Protein AF-A0A945L409-F1 (afdb_monomer_lite)

Secondary structure (DSSP, 8-state):
--EEEEESTTSHHHHHHHHHHHHHHHHHHHHTT-SEEEEE----TT--GGGGGGGTT-TTEEEE-

Structure (mmCIF, N/CA/C/O backbone):
data_AF-A0A945L409-F1
#
_entry.id   AF-A0A945L409-F1
#
loop_
_atom_site.group_PDB
_atom_site.id
_atom_site.type_symbol
_atom_site.label_atom_id
_atom_site.label_alt_id
_atom_site.label_comp_id
_atom_site.label_asym_id
_atom_site.label_entit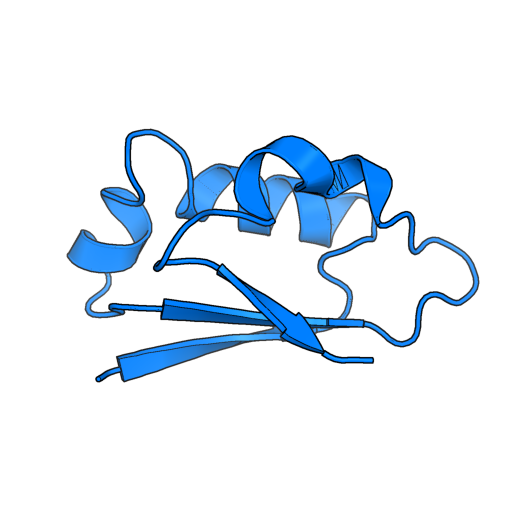y_id
_atom_site.label_seq_id
_atom_site.pdbx_PDB_ins_code
_atom_site.Cartn_x
_atom_site.Cartn_y
_atom_site.Cartn_z
_atom_site.occupancy
_atom_site.B_iso_or_equiv
_atom_site.auth_seq_id
_atom_site.auth_comp_id
_atom_site.auth_asym_id
_atom_site.auth_atom_id
_atom_site.pdbx_PDB_model_num
ATOM 1 N N . MET A 1 1 ? -18.380 3.432 4.462 1.00 70.38 1 MET A N 1
ATOM 2 C CA . MET A 1 1 ? -16.993 2.979 4.277 1.00 70.38 1 MET A CA 1
ATOM 3 C C . MET A 1 1 ? -16.305 3.983 3.387 1.00 70.38 1 MET A C 1
ATOM 5 O O . MET A 1 1 ? -16.609 4.046 2.200 1.00 70.38 1 MET A O 1
ATOM 9 N N . ASN A 1 2 ? -15.464 4.814 3.987 1.00 94.25 2 ASN A N 1
ATOM 10 C CA . ASN A 1 2 ? -14.681 5.812 3.270 1.00 94.25 2 ASN A CA 1
ATOM 11 C C . ASN A 1 2 ? -13.308 5.224 2.954 1.00 94.25 2 ASN A C 1
ATOM 13 O O . ASN A 1 2 ? -12.607 4.786 3.864 1.00 94.25 2 ASN A O 1
ATOM 17 N N . SER A 1 3 ? -12.929 5.222 1.678 1.00 96.38 3 SER A N 1
ATOM 18 C CA . SER A 1 3 ? -11.650 4.664 1.233 1.00 96.38 3 SER A CA 1
ATOM 19 C C . SER A 1 3 ? -10.735 5.754 0.697 1.00 96.38 3 SER A C 1
ATOM 21 O O . SER A 1 3 ? -11.203 6.682 0.034 1.00 96.38 3 SER A O 1
ATOM 23 N N . ILE A 1 4 ? -9.436 5.620 0.953 1.00 97.44 4 ILE A N 1
ATOM 24 C CA . ILE A 1 4 ? -8.397 6.400 0.280 1.00 97.44 4 ILE A CA 1
ATOM 25 C C . ILE A 1 4 ? -7.723 5.532 -0.783 1.00 97.44 4 ILE A C 1
ATOM 27 O O . ILE A 1 4 ? -7.327 4.400 -0.511 1.00 97.44 4 ILE A O 1
ATOM 31 N N . LEU A 1 5 ? -7.595 6.067 -1.996 1.00 98.00 5 LEU A N 1
ATOM 32 C CA . LEU A 1 5 ? -6.861 5.426 -3.083 1.00 98.00 5 LEU A CA 1
ATOM 33 C C . LEU A 1 5 ? -5.422 5.943 -3.096 1.00 98.00 5 LEU A C 1
ATOM 35 O O . LEU A 1 5 ? -5.191 7.145 -3.231 1.00 98.00 5 LEU A O 1
ATOM 39 N N . VAL A 1 6 ? -4.462 5.032 -3.003 1.00 97.69 6 VAL A N 1
ATOM 40 C CA . VAL A 1 6 ? -3.039 5.310 -3.190 1.00 97.69 6 VAL A CA 1
ATOM 41 C C . VAL A 1 6 ? -2.585 4.625 -4.467 1.00 97.69 6 VAL A C 1
ATOM 43 O O . VAL A 1 6 ? -2.709 3.414 -4.601 1.00 97.69 6 VAL A O 1
ATOM 46 N N . THR A 1 7 ? -2.047 5.394 -5.409 1.00 97.06 7 THR A N 1
ATOM 47 C CA . THR A 1 7 ? -1.445 4.842 -6.627 1.00 97.06 7 THR A CA 1
ATOM 48 C C . THR A 1 7 ? 0.062 4.707 -6.463 1.00 97.06 7 THR A C 1
ATOM 50 O O . THR A 1 7 ? 0.699 5.641 -5.969 1.00 97.06 7 THR A O 1
ATOM 53 N N . GLY A 1 8 ? 0.654 3.605 -6.922 1.00 96.56 8 GLY A N 1
ATOM 54 C CA . GLY A 1 8 ? 2.105 3.413 -6.808 1.00 96.56 8 GLY A CA 1
ATOM 55 C C . GLY A 1 8 ? 2.570 3.129 -5.369 1.00 96.56 8 GLY A C 1
ATOM 56 O O . GLY A 1 8 ? 3.710 3.445 -5.005 1.00 96.56 8 GLY A O 1
ATOM 57 N N . GLY A 1 9 ? 1.677 2.606 -4.519 1.00 97.19 9 GLY A N 1
ATOM 58 C CA . GLY A 1 9 ? 1.928 2.363 -3.099 1.00 97.19 9 GLY A CA 1
ATOM 59 C C . GLY A 1 9 ? 2.955 1.265 -2.828 1.00 97.19 9 GLY A C 1
ATOM 60 O O . GLY A 1 9 ? 3.469 1.187 -1.721 1.00 97.19 9 GLY A O 1
ATOM 61 N N . SER A 1 10 ? 3.341 0.465 -3.819 1.00 97.25 10 SER A N 1
ATOM 62 C CA . SER A 1 10 ? 4.421 -0.518 -3.693 1.00 97.25 10 SER A CA 1
ATOM 63 C C . SER A 1 10 ? 5.804 0.075 -4.010 1.00 97.25 10 SER A C 1
ATOM 65 O O . SER A 1 10 ? 6.813 -0.607 -3.819 1.00 97.25 10 SER A O 1
ATOM 67 N N . GLY A 1 11 ? 5.882 1.335 -4.461 1.00 96.50 11 GLY A N 1
ATOM 68 C CA . GLY A 1 11 ? 7.128 2.068 -4.724 1.00 96.50 11 GLY A CA 1
ATOM 69 C C . GLY A 1 11 ? 7.805 2.646 -3.473 1.00 96.50 11 GLY A C 1
ATOM 70 O O . GLY A 1 11 ? 7.294 2.527 -2.364 1.00 96.50 11 GLY A O 1
ATOM 71 N N . PHE A 1 12 ? 8.952 3.320 -3.626 1.00 95.75 12 PHE A N 1
ATOM 72 C CA . PHE A 1 12 ? 9.733 3.839 -2.485 1.00 95.75 12 PHE A CA 1
ATOM 73 C C . PHE A 1 12 ? 8.950 4.831 -1.604 1.00 95.75 12 PHE A C 1
ATOM 75 O O . PHE A 1 12 ? 8.765 4.595 -0.412 1.00 95.75 12 PHE A O 1
ATOM 82 N N . ILE A 1 13 ? 8.456 5.930 -2.184 1.00 96.50 13 ILE A N 1
ATOM 83 C CA . ILE A 1 13 ? 7.683 6.942 -1.441 1.00 96.50 13 ILE A CA 1
ATOM 84 C C . ILE A 1 13 ? 6.298 6.395 -1.077 1.00 96.50 13 ILE A C 1
ATOM 86 O O . ILE A 1 13 ? 5.861 6.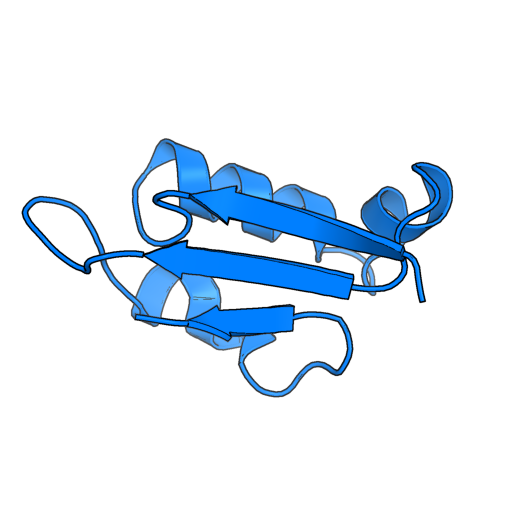536 0.064 1.00 96.50 13 ILE A O 1
ATOM 90 N N . GLY A 1 14 ? 5.634 5.736 -2.032 1.00 97.00 14 GLY A N 1
ATOM 91 C CA . GLY A 1 14 ? 4.292 5.186 -1.850 1.00 97.00 14 GLY A CA 1
ATOM 92 C C . GLY A 1 14 ? 4.214 4.201 -0.685 1.00 97.00 14 GLY A C 1
ATOM 93 O O . GLY A 1 14 ? 3.350 4.348 0.173 1.00 97.00 14 GLY A O 1
ATOM 94 N N . SER A 1 15 ? 5.162 3.268 -0.580 1.00 97.31 15 SER A N 1
ATOM 95 C CA . SER A 1 15 ? 5.138 2.252 0.483 1.00 97.31 15 SER A CA 1
ATOM 96 C C . SER A 1 15 ? 5.385 2.831 1.865 1.00 97.31 15 SER A C 1
ATOM 98 O O . SER A 1 15 ? 4.752 2.400 2.824 1.00 97.31 15 SER A O 1
ATOM 100 N N . ASN A 1 16 ? 6.238 3.851 1.983 1.00 98.19 16 ASN A N 1
ATOM 101 C CA . ASN A 1 16 ? 6.417 4.568 3.243 1.00 98.19 16 ASN A CA 1
ATOM 102 C C . ASN A 1 16 ? 5.154 5.347 3.632 1.00 98.19 16 ASN A C 1
ATOM 104 O O . ASN A 1 16 ? 4.785 5.360 4.804 1.00 98.19 16 ASN A O 1
ATOM 108 N N . PHE A 1 17 ? 4.459 5.949 2.664 1.00 98.06 17 PHE A N 1
ATOM 109 C CA . PHE A 1 17 ? 3.187 6.627 2.913 1.00 98.06 17 PHE A CA 1
ATOM 110 C C . PHE A 1 17 ? 2.083 5.650 3.346 1.00 98.06 17 PHE A C 1
ATOM 112 O O . PHE A 1 17 ? 1.411 5.888 4.348 1.00 98.06 17 PHE A O 1
ATOM 119 N N . VAL A 1 18 ? 1.940 4.514 2.656 1.00 98.12 18 VAL A N 1
ATOM 120 C CA . VAL A 1 18 ? 0.998 3.452 3.043 1.00 98.12 18 VAL A CA 1
ATOM 121 C C . VAL A 1 18 ? 1.330 2.921 4.443 1.00 98.12 18 VAL A C 1
ATOM 123 O O . VAL A 1 18 ? 0.446 2.843 5.294 1.00 98.12 18 VAL A O 1
ATOM 126 N N . ARG A 1 19 ? 2.610 2.645 4.728 1.00 97.94 19 ARG A N 1
ATOM 127 C CA . ARG A 1 19 ? 3.087 2.239 6.062 1.00 97.94 19 ARG A CA 1
ATOM 128 C C . ARG A 1 19 ? 2.726 3.255 7.137 1.00 97.94 19 ARG A C 1
ATOM 130 O O . ARG A 1 19 ? 2.257 2.856 8.199 1.00 97.94 19 ARG A O 1
ATOM 137 N N . LEU A 1 20 ? 2.922 4.546 6.874 1.00 98.12 20 LEU A N 1
ATOM 138 C CA . LEU A 1 20 ? 2.579 5.615 7.811 1.00 98.12 20 LEU A CA 1
ATOM 139 C C . LEU A 1 20 ? 1.083 5.599 8.157 1.00 98.12 20 LEU A C 1
ATOM 141 O O . LEU A 1 20 ? 0.735 5.704 9.330 1.00 98.12 20 LEU A O 1
ATOM 145 N N . LEU A 1 21 ? 0.212 5.440 7.156 1.00 97.94 21 LEU A N 1
ATOM 146 C CA . LEU A 1 21 ? -1.239 5.433 7.357 1.00 97.94 21 LEU A CA 1
ATOM 147 C C . LEU A 1 21 ? -1.750 4.171 8.066 1.00 97.94 21 LEU A C 1
ATOM 149 O O . LEU A 1 21 ? -2.680 4.268 8.865 1.00 97.94 21 LEU A O 1
ATOM 153 N N . LEU A 1 22 ? -1.154 3.007 7.793 1.00 97.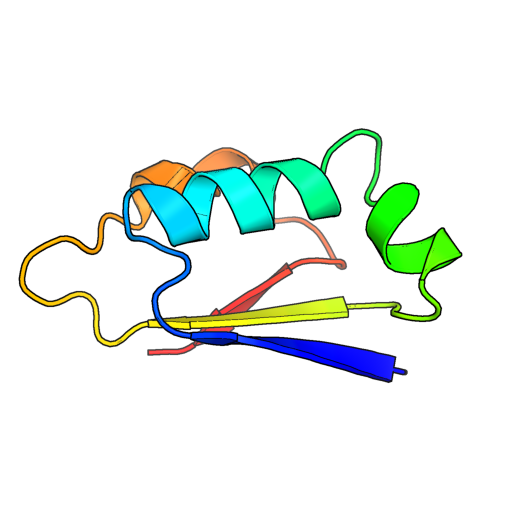75 22 LEU A N 1
ATOM 154 C CA . LEU A 1 22 ? -1.601 1.716 8.335 1.00 97.75 22 LEU A CA 1
ATOM 155 C C . LEU A 1 22 ? -0.962 1.340 9.679 1.00 97.75 22 LEU A C 1
ATOM 157 O O . LEU A 1 22 ? -1.474 0.469 10.386 1.00 97.75 22 LEU A O 1
ATOM 161 N N . SER A 1 23 ? 0.137 1.995 10.058 1.00 96.06 23 SER A N 1
ATOM 162 C CA . SER A 1 23 ? 0.787 1.798 11.358 1.00 96.06 23 SER A CA 1
ATOM 163 C C . SER A 1 23 ? -0.171 2.062 12.527 1.00 96.06 23 SER A C 1
ATOM 165 O O . SER A 1 23 ? -1.175 2.761 12.392 1.00 96.06 23 SER A O 1
ATOM 167 N N . ASN A 1 24 ? 0.149 1.510 13.703 1.00 95.44 24 ASN A N 1
ATOM 168 C CA . ASN A 1 24 ? -0.641 1.685 14.929 1.00 95.44 24 ASN A CA 1
ATOM 169 C C . ASN A 1 24 ? -2.135 1.345 14.741 1.00 95.44 24 ASN A C 1
ATOM 171 O O . ASN A 1 24 ? -3.012 2.083 15.186 1.00 95.44 24 ASN A O 1
ATOM 175 N N . ASN A 1 25 ? -2.426 0.221 14.074 1.00 93.94 25 ASN A N 1
ATOM 176 C CA . ASN A 1 25 ? -3.789 -0.236 13.764 1.00 93.94 25 ASN A CA 1
ATOM 177 C C . ASN A 1 25 ? -4.614 0.786 12.957 1.00 93.94 25 ASN A C 1
ATOM 179 O O . ASN A 1 25 ? -5.813 0.981 13.209 1.00 93.94 25 ASN A O 1
ATOM 183 N N . ALA A 1 26 ? -3.954 1.430 11.989 1.00 96.38 26 ALA A N 1
ATOM 184 C CA . ALA A 1 26 ? -4.524 2.437 11.104 1.00 96.38 26 ALA A CA 1
ATOM 185 C C . ALA A 1 26 ? -5.144 3.642 11.846 1.00 96.38 26 ALA A C 1
ATOM 187 O O . ALA A 1 26 ? -6.148 4.201 11.402 1.00 96.38 26 ALA A O 1
ATOM 188 N N . SER A 1 27 ? -4.578 4.042 12.995 1.00 96.75 27 SER A N 1
ATOM 189 C CA . SER A 1 27 ? -5.110 5.162 13.789 1.00 96.75 27 SER A CA 1
ATOM 190 C C . SER A 1 27 ? -5.124 6.464 12.989 1.00 96.75 27 SER A C 1
ATOM 192 O O . SER A 1 27 ? -6.144 7.145 12.942 1.00 96.75 27 SER A O 1
ATOM 194 N N . LEU A 1 28 ? -4.031 6.756 12.278 1.00 97.69 28 LEU A N 1
ATOM 195 C CA . LEU A 1 28 ? -3.909 7.959 11.460 1.00 97.69 28 LEU A CA 1
ATOM 196 C C . LEU A 1 28 ? -4.881 7.939 10.273 1.00 97.69 28 LEU A C 1
ATOM 198 O O . LEU A 1 28 ? -5.492 8.960 9.966 1.00 97.69 28 LEU A O 1
ATOM 202 N N . LEU A 1 29 ? -5.066 6.785 9.626 1.00 97.25 29 LEU A N 1
ATOM 203 C CA . LEU A 1 29 ? -6.059 6.619 8.561 1.00 97.25 29 LEU A CA 1
ATOM 204 C C . LEU A 1 29 ? -7.471 6.995 9.056 1.00 97.25 29 LEU A C 1
ATOM 206 O O . LEU A 1 29 ? -8.158 7.795 8.418 1.00 97.25 29 LEU A O 1
ATOM 210 N N . LYS A 1 30 ? -7.850 6.493 10.240 1.00 96.31 30 LYS A N 1
ATOM 211 C CA . LYS A 1 30 ? -9.157 6.733 10.875 1.00 96.31 30 LYS A CA 1
ATOM 212 C C . LYS A 1 30 ? -9.340 8.172 11.345 1.00 96.31 30 LYS A C 1
ATOM 214 O O . LYS A 1 30 ? -10.406 8.745 11.139 1.00 96.31 30 LYS A O 1
ATOM 219 N N . GLU A 1 31 ? -8.309 8.782 11.929 1.00 97.19 31 GLU A N 1
ATOM 220 C CA . GLU A 1 31 ? -8.312 10.204 12.313 1.00 97.19 31 GLU A CA 1
ATOM 221 C C . GLU A 1 31 ? -8.555 11.127 11.109 1.00 97.19 31 GLU A C 1
ATOM 223 O O . GLU A 1 31 ? -9.178 12.177 11.249 1.00 97.19 31 GLU A O 1
ATOM 228 N N . ASN A 1 32 ? -8.123 10.709 9.915 1.00 96.19 32 ASN A N 1
ATOM 229 C CA . ASN A 1 32 ? -8.364 11.421 8.659 1.00 96.19 32 ASN A CA 1
ATOM 230 C C . ASN A 1 32 ? -9.706 11.060 7.990 1.00 96.19 32 ASN A C 1
ATOM 232 O O . ASN A 1 32 ? -9.968 11.501 6.872 1.00 96.19 32 ASN A O 1
ATOM 236 N N . GLY A 1 33 ? -10.575 10.294 8.660 1.00 97.00 33 GLY A N 1
ATOM 237 C CA . GLY A 1 33 ? -11.934 9.998 8.197 1.00 97.00 33 GLY A CA 1
ATOM 238 C C . GLY A 1 33 ? -12.043 8.865 7.173 1.00 97.00 33 GLY A C 1
ATOM 239 O O . GLY A 1 33 ? -13.065 8.779 6.482 1.00 97.00 33 GLY A O 1
ATOM 240 N N . TYR A 1 34 ? -11.019 8.012 7.074 1.00 97.88 34 TYR A N 1
ATOM 241 C CA . TYR A 1 34 ? -10.999 6.838 6.202 1.00 97.88 34 TYR A CA 1
ATOM 242 C C . TYR A 1 34 ? -11.000 5.542 7.014 1.00 97.88 34 TYR A C 1
ATOM 244 O O . TYR A 1 34 ? -10.313 5.414 8.026 1.00 97.88 34 TYR A O 1
ATOM 252 N N . ASP A 1 35 ? -11.750 4.559 6.530 1.00 95.31 35 ASP A N 1
ATOM 253 C CA . ASP A 1 35 ? -11.829 3.219 7.112 1.00 95.31 35 ASP A CA 1
ATOM 254 C C . ASP A 1 35 ? -10.843 2.256 6.434 1.00 95.31 35 ASP A C 1
ATOM 256 O O . ASP A 1 35 ? -10.378 1.305 7.059 1.00 95.31 35 ASP A O 1
ATOM 260 N N . HIS A 1 36 ? -10.535 2.508 5.156 1.00 96.25 36 HIS A N 1
ATOM 261 C CA . HIS A 1 36 ? -9.823 1.583 4.279 1.00 96.25 36 HIS A CA 1
ATOM 262 C C . HIS A 1 36 ? -8.822 2.310 3.374 1.00 96.25 36 HIS A C 1
ATOM 264 O O . HIS A 1 36 ? -9.097 3.402 2.869 1.00 96.25 36 HIS A O 1
ATOM 270 N N . LEU A 1 37 ? -7.670 1.691 3.125 1.00 98.06 37 LEU A N 1
ATOM 271 C CA . LEU A 1 37 ? -6.706 2.100 2.108 1.00 98.06 37 LEU A CA 1
ATOM 272 C C . LEU A 1 37 ? -6.723 1.096 0.958 1.00 98.06 37 LEU A C 1
ATOM 274 O O . LEU A 1 37 ? -6.589 -0.103 1.188 1.00 98.06 37 LEU A O 1
ATOM 278 N N . ILE A 1 38 ? -6.861 1.592 -0.268 1.00 98.12 38 ILE A N 1
ATOM 279 C CA . ILE A 1 38 ? -6.750 0.802 -1.495 1.00 98.12 38 ILE A CA 1
ATOM 280 C C . ILE A 1 38 ? -5.449 1.212 -2.178 1.00 98.12 38 ILE A C 1
ATOM 282 O O . ILE A 1 38 ? -5.283 2.375 -2.548 1.00 98.12 38 ILE A O 1
ATOM 286 N N . ASN A 1 39 ? -4.515 0.279 -2.334 1.00 97.81 39 ASN A N 1
ATOM 287 C CA . ASN A 1 39 ? -3.285 0.486 -3.088 1.00 97.81 39 ASN A CA 1
ATOM 288 C C . ASN A 1 39 ? -3.449 -0.067 -4.505 1.00 97.81 39 ASN A C 1
ATOM 290 O O . ASN A 1 39 ? -3.454 -1.282 -4.688 1.00 97.81 39 ASN A O 1
ATOM 294 N N . LEU A 1 40 ? -3.559 0.828 -5.488 1.00 97.50 40 LEU A N 1
ATOM 295 C CA . LEU A 1 40 ? -3.550 0.492 -6.908 1.00 97.50 40 LEU A CA 1
ATOM 296 C C . LEU A 1 40 ? -2.129 0.641 -7.458 1.00 97.50 40 LEU A C 1
ATOM 298 O O . LEU A 1 40 ? -1.621 1.757 -7.605 1.00 97.50 40 LEU A O 1
ATOM 302 N N . ASP A 1 41 ? -1.481 -0.468 -7.792 1.00 96.69 41 ASP A N 1
ATOM 303 C CA . ASP A 1 41 ? -0.105 -0.441 -8.282 1.00 96.69 41 ASP A CA 1
ATOM 304 C C . ASP A 1 41 ? 0.091 -1.362 -9.484 1.00 96.69 41 ASP A C 1
ATOM 306 O O . ASP A 1 41 ? -0.121 -2.568 -9.411 1.00 96.69 41 ASP A O 1
ATOM 310 N N . ALA A 1 42 ? 0.588 -0.794 -10.584 1.00 95.56 42 ALA A N 1
ATOM 311 C CA . ALA A 1 42 ? 0.906 -1.524 -11.807 1.00 95.56 42 ALA A CA 1
ATOM 312 C C . ALA A 1 42 ? 2.190 -2.372 -11.704 1.00 95.56 42 ALA A C 1
ATOM 314 O O . ALA A 1 42 ? 2.598 -2.966 -12.698 1.00 95.56 42 ALA A O 1
ATOM 315 N N . LEU A 1 43 ? 2.867 -2.393 -10.548 1.00 95.12 43 LEU A N 1
ATOM 316 C CA . LEU A 1 43 ? 4.057 -3.199 -10.244 1.00 95.12 43 LEU A CA 1
ATOM 317 C C . LEU A 1 43 ? 5.137 -3.150 -11.336 1.00 95.12 43 LEU A C 1
ATOM 319 O O . LEU A 1 43 ? 5.782 -4.148 -11.653 1.00 95.12 43 LEU A O 1
ATOM 323 N N . THR A 1 44 ? 5.316 -1.972 -11.934 1.00 90.75 44 THR A N 1
ATOM 324 C CA . THR A 1 44 ? 6.324 -1.759 -12.977 1.00 90.75 44 THR A CA 1
ATOM 325 C C . THR A 1 44 ? 7.681 -1.424 -12.342 1.00 90.75 44 THR A C 1
ATOM 327 O O . THR A 1 44 ? 8.066 -2.024 -11.345 1.00 90.75 44 THR A O 1
ATOM 330 N N . TYR A 1 45 ? 8.431 -0.467 -12.895 1.00 82.00 45 TYR A N 1
ATOM 331 C CA . TYR A 1 45 ? 9.850 -0.210 -12.616 1.00 82.00 45 TYR A CA 1
ATOM 332 C C . TYR A 1 45 ? 10.285 -0.301 -11.138 1.00 82.00 45 TYR A C 1
ATOM 334 O O . TYR A 1 45 ? 11.333 -0.874 -10.853 1.00 82.00 45 TYR A O 1
ATOM 342 N N . ALA A 1 46 ? 9.510 0.262 -10.205 1.00 87.19 46 ALA A N 1
ATOM 343 C CA . ALA A 1 46 ? 9.888 0.361 -8.790 1.00 87.19 46 ALA A CA 1
ATOM 344 C C . ALA A 1 46 ? 8.890 -0.283 -7.812 1.00 87.19 46 ALA A C 1
ATOM 346 O O . ALA A 1 46 ? 9.035 -0.096 -6.604 1.00 87.19 46 ALA A O 1
ATOM 347 N N . GLY A 1 47 ? 7.872 -0.998 -8.298 1.00 93.38 47 GLY A N 1
ATOM 348 C CA . GLY A 1 47 ? 6.856 -1.599 -7.435 1.00 93.38 47 GLY A CA 1
ATOM 349 C C . GLY A 1 47 ? 7.341 -2.917 -6.836 1.00 93.38 47 GLY A C 1
ATOM 350 O O . GLY A 1 47 ? 7.632 -3.854 -7.572 1.00 93.38 47 GLY A O 1
ATOM 351 N N . ASN A 1 48 ? 7.408 -3.011 -5.506 1.00 95.62 48 ASN A N 1
ATOM 352 C CA . ASN A 1 48 ? 7.692 -4.266 -4.810 1.00 95.62 48 ASN A CA 1
ATOM 353 C C . ASN A 1 48 ? 6.585 -4.574 -3.782 1.00 95.62 48 ASN A C 1
ATOM 355 O O . ASN A 1 48 ? 6.526 -3.895 -2.754 1.00 95.62 48 ASN A O 1
ATOM 359 N N . PRO A 1 49 ? 5.730 -5.591 -4.009 1.00 93.81 49 PRO A N 1
ATOM 360 C CA . PRO A 1 49 ? 4.675 -5.983 -3.068 1.00 93.81 49 PRO A CA 1
ATOM 361 C C . PRO A 1 49 ? 5.201 -6.324 -1.669 1.00 93.81 49 PRO A C 1
ATOM 363 O O . PRO A 1 49 ? 4.561 -5.987 -0.676 1.00 93.81 49 PRO A O 1
ATOM 366 N N . ALA A 1 50 ? 6.420 -6.873 -1.568 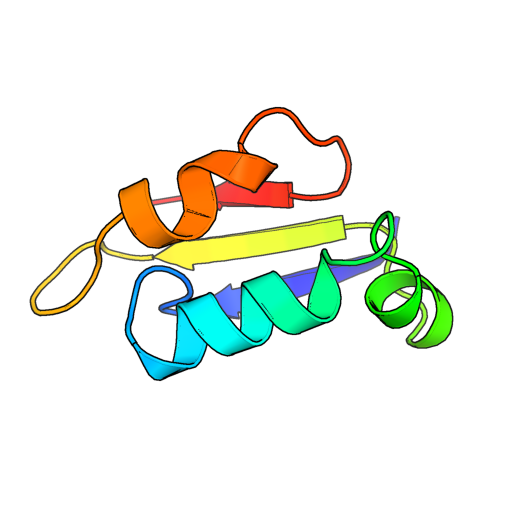1.00 96.25 50 ALA A N 1
ATOM 367 C CA . ALA A 1 50 ? 7.050 -7.189 -0.285 1.00 96.25 50 ALA A CA 1
ATOM 368 C C . ALA A 1 50 ? 7.283 -5.946 0.594 1.00 96.25 50 ALA A C 1
ATOM 370 O O . ALA A 1 50 ? 7.461 -6.066 1.803 1.00 96.25 50 ALA A O 1
ATOM 371 N N . ASN A 1 51 ? 7.227 -4.735 0.025 1.00 96.69 51 ASN A N 1
ATOM 372 C CA . ASN A 1 51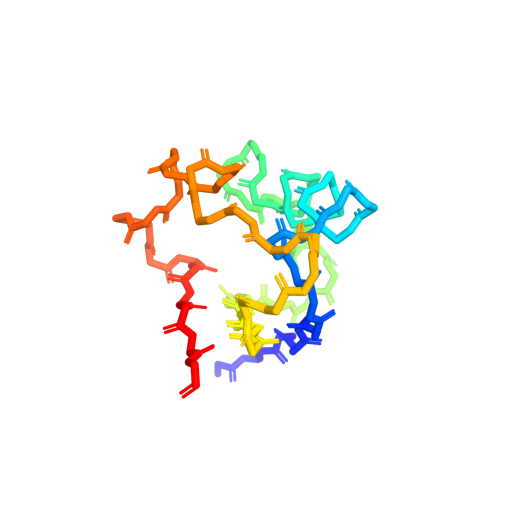 ? 7.249 -3.509 0.815 1.00 96.69 51 ASN A CA 1
ATOM 373 C C . ASN A 1 51 ? 6.016 -3.357 1.712 1.00 96.69 51 ASN A C 1
ATOM 375 O O . ASN A 1 51 ? 6.073 -2.528 2.613 1.00 96.69 51 ASN A O 1
ATOM 379 N N . LEU A 1 52 ? 4.926 -4.098 1.492 1.00 97.25 52 LEU A N 1
ATOM 380 C CA . LEU A 1 52 ? 3.662 -3.975 2.228 1.00 97.25 52 LEU A CA 1
ATOM 381 C C . LEU A 1 52 ? 3.116 -5.318 2.743 1.00 97.25 52 LEU A C 1
ATOM 383 O O . LEU A 1 52 ? 1.980 -5.363 3.210 1.00 97.25 52 LEU A O 1
ATOM 387 N N . SER A 1 53 ? 3.929 -6.381 2.741 1.00 96.19 53 SER A N 1
ATOM 388 C CA . SER A 1 53 ? 3.520 -7.730 3.174 1.00 96.19 53 SER A CA 1
ATOM 389 C C . SER A 1 53 ? 2.975 -7.783 4.604 1.00 96.19 53 SER A C 1
ATOM 391 O O . SER A 1 53 ? 2.125 -8.608 4.922 1.00 96.19 53 SER A O 1
ATOM 393 N N . ASP A 1 54 ? 3.424 -6.866 5.466 1.00 95.75 54 ASP A N 1
ATOM 394 C CA . ASP A 1 54 ? 2.975 -6.761 6.859 1.00 95.75 54 ASP A CA 1
ATOM 395 C C . ASP A 1 54 ? 1.478 -6.407 6.975 1.00 95.75 54 ASP A C 1
ATOM 397 O O . ASP A 1 54 ? 0.870 -6.634 8.020 1.00 95.75 54 ASP A O 1
ATOM 401 N N . PHE A 1 55 ? 0.880 -5.853 5.910 1.00 96.00 55 PHE A N 1
ATOM 402 C CA . PHE A 1 55 ? -0.496 -5.347 5.900 1.00 96.00 55 PHE A CA 1
ATOM 403 C C . PHE A 1 55 ? -1.462 -6.163 5.035 1.00 96.00 55 PHE A C 1
ATOM 405 O O . PHE A 1 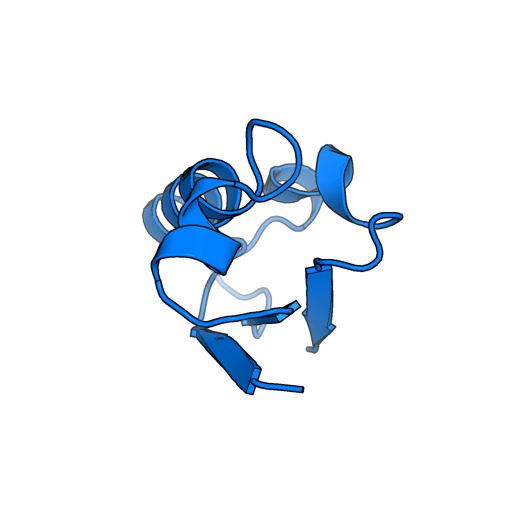55 ? -2.663 -5.910 5.101 1.00 96.00 55 PHE A O 1
ATOM 412 N N . GLU A 1 56 ? -0.982 -7.149 4.266 1.00 91.94 56 GLU A N 1
ATOM 413 C CA . GLU A 1 56 ? -1.786 -7.929 3.300 1.00 91.94 56 GLU A CA 1
ATOM 414 C C . GLU A 1 56 ? -3.008 -8.623 3.918 1.00 91.94 56 GLU A C 1
ATOM 416 O O . GLU A 1 56 ? -3.998 -8.849 3.232 1.00 91.94 56 GLU A O 1
ATOM 421 N N . ASN A 1 57 ? -2.956 -8.935 5.215 1.00 91.69 57 ASN A N 1
ATOM 422 C CA . ASN A 1 57 ? -4.035 -9.618 5.934 1.00 91.69 57 ASN A CA 1
ATOM 423 C C . ASN A 1 57 ? -4.823 -8.691 6.873 1.00 91.69 57 ASN A C 1
ATOM 425 O O . ASN A 1 57 ? -5.513 -9.166 7.774 1.00 91.69 57 ASN A O 1
ATOM 429 N N . THR A 1 58 ? -4.688 -7.372 6.723 1.00 94.44 58 THR A N 1
ATOM 430 C CA . THR A 1 58 ? -5.418 -6.404 7.550 1.00 94.44 58 THR A CA 1
ATOM 431 C C . THR A 1 58 ? -6.699 -5.958 6.854 1.00 94.44 58 THR A C 1
ATOM 433 O O . THR A 1 58 ? -6.694 -5.684 5.662 1.00 94.44 58 THR A O 1
ATOM 436 N N . GLU A 1 59 ? -7.790 -5.797 7.606 1.00 94.62 59 GLU A N 1
ATOM 437 C CA . GLU A 1 59 ? -9.061 -5.273 7.067 1.00 94.62 59 GLU A CA 1
ATOM 438 C C . GLU A 1 59 ? -8.969 -3.811 6.590 1.00 94.62 59 GLU A C 1
ATOM 440 O O . GLU A 1 59 ? -9.893 -3.305 5.967 1.00 94.62 59 GLU A O 1
ATOM 445 N N . ALA A 1 60 ? -7.878 -3.108 6.915 1.00 96.12 60 ALA A N 1
ATOM 446 C CA . ALA A 1 60 ? -7.664 -1.710 6.550 1.00 96.12 60 ALA A CA 1
ATOM 447 C C . ALA A 1 60 ? -6.909 -1.536 5.219 1.00 96.12 60 ALA A C 1
ATOM 449 O O . ALA A 1 60 ? -6.713 -0.396 4.791 1.00 96.12 60 ALA A O 1
ATOM 450 N N . TYR A 1 61 ? -6.452 -2.621 4.583 1.00 97.88 61 TYR A N 1
ATOM 451 C CA . TYR A 1 61 ? -5.595 -2.578 3.398 1.00 97.88 61 TYR A CA 1
ATOM 452 C C . TYR A 1 61 ? -6.063 -3.543 2.310 1.00 97.88 61 TYR A C 1
ATOM 454 O O . TYR A 1 61 ? -6.241 -4.731 2.547 1.00 97.88 61 TYR A O 1
ATOM 462 N N . GLU A 1 62 ? -6.216 -3.025 1.094 1.00 97.12 62 GLU A N 1
ATOM 463 C CA . GLU A 1 62 ? -6.548 -3.797 -0.102 1.00 97.12 62 GLU A CA 1
ATOM 464 C C . GLU A 1 62 ? -5.535 -3.461 -1.191 1.00 97.12 62 GLU A C 1
ATOM 466 O O . GLU A 1 62 ? -5.218 -2.292 -1.429 1.00 97.12 62 GLU A O 1
ATOM 471 N N . PHE A 1 63 ? -5.024 -4.494 -1.853 1.00 97.00 63 PHE A N 1
ATOM 472 C CA . PHE A 1 63 ? -4.117 -4.359 -2.982 1.00 97.00 63 PHE A CA 1
ATOM 473 C C . PHE A 1 63 ? -4.844 -4.669 -4.293 1.00 97.00 63 PHE A C 1
ATOM 475 O O . PHE A 1 63 ? -5.488 -5.710 -4.413 1.00 97.00 63 PHE A O 1
ATOM 482 N N . VAL A 1 64 ? -4.698 -3.784 -5.281 1.00 95.69 64 VAL A N 1
ATOM 483 C CA . VAL A 1 64 ? -5.270 -3.911 -6.627 1.00 95.69 64 VAL A CA 1
ATOM 484 C C . VAL A 1 64 ? -4.165 -3.684 -7.662 1.00 95.69 64 VAL A C 1
ATOM 486 O O . VAL A 1 64 ? -3.343 -2.778 -7.508 1.00 95.69 64 VAL A O 1
ATOM 489 N N . HIS A 1 65 ? -4.153 -4.496 -8.720 1.00 85.75 65 HIS A N 1
ATOM 490 C CA . HIS A 1 65 ? -3.196 -4.426 -9.827 1.00 85.75 65 HIS A CA 1
ATOM 491 C C . HIS A 1 65 ? -3.913 -4.213 -11.160 1.00 85.75 65 HIS A C 1
ATOM 493 O O . HIS A 1 65 ? -4.842 -5.004 -11.446 1.00 85.75 65 HIS A O 1
#

Sequence (65 aa):
MNSILVTGGSGFIGSNFVRLLLSNNASLLKENGYDHLINLDALTYAGNPANLSDFENTEAYEFVH

pLDDT: mean 95.43, std 4.26, range [70.38, 98.19]

Foldseek 3Di:
DAEDEQELLQADVNLVVVCVCPPPPNPNCVVVPHQAYEYEYPCPDGGDCVSCPVCPPPPRYHYHD

Radius of gyration: 10.75 Å; chains: 1; bounding box: 27×21×28 Å